Protein AF-A0A1C4K359-F1 (afdb_monomer)

Radius of gyration: 15.53 Å; Cα contacts (8 Å, |Δi|>4): 201; chains: 1; bounding box: 40×35×44 Å

Foldseek 3Di:
DVVLLVLLCVLLPVVLCVVVVVLSVLQCVLQVVDSLLSLLLSLQNNVDVPDRSNNSSVQSVVLLVVQVPDDPNLSSSLSSLVVLLVPDDPLLNQVLLVCLPDPFQKDALVNSCVVVVHDSVVSLVSLVVCVSSSQWADDPPRMIGGDPSSSVVSVVSD

Solvent-accessible surface area (backbone atoms only — not comparable to full-atom values): 8280 Å² total; per-residue (Å²): 106,72,67,49,49,53,53,33,26,71,54,52,34,54,69,59,39,66,76,37,48,68,32,43,51,47,39,39,59,50,17,62,58,35,71,65,25,39,44,26,52,19,27,40,48,50,70,33,81,88,52,54,57,52,60,51,26,54,54,48,52,59,39,41,73,75,52,78,86,60,64,73,64,61,38,19,39,47,34,49,46,50,59,46,52,76,67,44,50,75,67,54,44,51,50,48,32,56,50,22,76,45,99,49,57,63,47,40,32,68,58,46,13,65,74,66,74,53,51,63,69,58,25,41,51,50,52,50,52,37,31,41,45,40,44,29,41,82,50,78,90,63,24,31,36,41,41,72,68,50,34,56,46,22,62,66,60,124

Secondary structure (DSSP, 8-state):
-HHHHHHHHHHH-HHHHHHTHHHHHHHHHHTTT-HHHHHHHHHHHHH-TT--HHHHHHHHHHHHHHHTTS-HHHHHHHHHHHHHHTTS-HHHHHHHHHHHTSSSSEEEHHHHHHHHT--HHHHHHHHHHHHHTTSEEEETTTEEEE-HHHHHHHHH--

pLDDT: mean 77.64, std 10.88, range [37.22, 94.0]

Sequence (158 aa):
SEEAFQLFARIVGAERVQAELEAALDVLAACGFLPLAIRIAGSRLAARRNWSISDLAGKLADERQRLDELQVGDLAVRATLDLSYRQLTFVQAQVFRALGTRSTPVVSVESVRTLLNSSAAEAEKILEDLANAGICVPLESGRYRLHDLAWLYARTAT

Nearest PDB structures (foldseek):
  8gx4-assembly1_A  TM=3.998E-01  e=7.396E-02  Apiospora montagnei NRRL 25634
  7y3h-assembly1_A  TM=3.926E-01  e=9.529E-02  Apiospora montagnei NRRL 25634
  7wup-assembly1_B  TM=3.889E-01  e=1.664E-01  Apiospora montagnei NRRL 25634
  5w7p-assembly1_A-2  TM=4.492E-01  e=5.909E-01  Penicillium oxalicum
  5w7r-assembly1_A-2  TM=4.447E-01  e=6.879E-01  Penicillium oxalicum

Mean predicted aligned error: 9.98 Å

Structure (mmCIF, N/CA/C/O backbone):
data_AF-A0A1C4K359-F1
#
_entry.id   AF-A0A1C4K359-F1
#
loop_
_atom_site.group_PDB
_atom_site.id
_atom_site.type_symbol
_atom_site.label_atom_id
_atom_site.label_alt_id
_atom_site.label_comp_id
_atom_site.label_asym_id
_atom_site.label_entity_id
_atom_site.label_seq_id
_atom_site.pdbx_PDB_ins_code
_atom_site.Cartn_x
_atom_site.Cartn_y
_atom_site.Cartn_z
_atom_site.occupancy
_atom_site.B_iso_or_equiv
_atom_site.auth_seq_id
_atom_site.auth_comp_id
_atom_site.auth_asym_id
_atom_site.auth_atom_id
_atom_site.pdbx_PDB_model_num
ATOM 1 N N . SER A 1 1 ? -4.361 -2.234 18.398 1.00 72.31 1 SER A N 1
ATOM 2 C CA . SER A 1 1 ? -3.094 -2.568 19.081 1.00 72.31 1 SER A CA 1
ATOM 3 C C . SER A 1 1 ? -2.174 -1.360 18.998 1.00 72.31 1 SER A C 1
ATOM 5 O O . SER A 1 1 ? -2.312 -0.572 18.064 1.00 72.31 1 SER A O 1
ATOM 7 N N . GLU A 1 2 ? -1.280 -1.187 19.966 1.00 82.44 2 GLU A N 1
ATOM 8 C CA . GLU A 1 2 ? -0.340 -0.061 19.999 1.00 82.44 2 GLU A CA 1
ATOM 9 C C . GLU A 1 2 ? 0.718 -0.165 18.886 1.00 82.44 2 GLU A C 1
ATOM 11 O O . GLU A 1 2 ? 1.060 0.828 18.249 1.00 82.44 2 GLU A O 1
ATOM 16 N N . GLU A 1 3 ? 1.134 -1.382 18.535 1.00 83.50 3 GLU A N 1
ATOM 17 C CA . GLU A 1 3 ? 2.063 -1.666 17.435 1.00 83.50 3 GLU A CA 1
ATOM 18 C C . GLU A 1 3 ? 1.487 -1.255 16.075 1.00 83.50 3 GLU A C 1
ATOM 20 O O . GLU A 1 3 ? 2.190 -0.699 15.231 1.00 83.50 3 GLU A O 1
ATOM 25 N N . ALA A 1 4 ? 0.191 -1.498 15.863 1.00 83.94 4 ALA A N 1
ATOM 26 C CA . ALA A 1 4 ? -0.526 -1.081 14.662 1.00 83.94 4 ALA A CA 1
ATOM 27 C C . ALA A 1 4 ? -0.530 0.449 14.506 1.00 83.94 4 ALA A C 1
ATOM 29 O O . ALA A 1 4 ? -0.288 0.969 13.414 1.00 83.94 4 ALA A O 1
ATOM 30 N N . PHE A 1 5 ? -0.749 1.166 15.609 1.00 89.31 5 PHE A N 1
ATOM 31 C CA . PHE A 1 5 ? -0.717 2.624 15.635 1.00 89.31 5 PHE A CA 1
ATOM 32 C C . PHE A 1 5 ? 0.692 3.167 15.381 1.00 89.31 5 PHE A C 1
ATOM 34 O O . PHE A 1 5 ? 0.872 4.030 14.523 1.00 89.31 5 PHE A O 1
ATOM 41 N N . GLN A 1 6 ? 1.708 2.614 16.048 1.00 89.38 6 GLN A N 1
ATOM 42 C CA . GLN A 1 6 ? 3.108 2.991 15.833 1.00 89.38 6 GLN A CA 1
ATOM 43 C C . GLN A 1 6 ? 3.553 2.743 14.387 1.00 89.38 6 GLN A C 1
ATOM 45 O O . GLN A 1 6 ? 4.223 3.586 13.788 1.00 89.38 6 GLN A O 1
ATOM 50 N N . LEU A 1 7 ? 3.150 1.616 13.793 1.00 86.44 7 LEU A N 1
ATOM 51 C CA . LEU A 1 7 ? 3.413 1.314 12.388 1.00 86.44 7 LEU A CA 1
ATOM 52 C C . LEU A 1 7 ? 2.782 2.360 11.464 1.00 86.44 7 LEU A C 1
ATOM 54 O O . LEU A 1 7 ? 3.454 2.856 10.561 1.00 86.44 7 LEU A O 1
ATOM 58 N N . PHE A 1 8 ? 1.518 2.711 11.697 1.00 89.88 8 PHE A N 1
ATOM 59 C CA . PHE A 1 8 ? 0.809 3.712 10.904 1.00 89.88 8 PHE A CA 1
ATOM 60 C C . PHE A 1 8 ? 1.440 5.103 11.040 1.00 89.88 8 PHE A C 1
ATOM 62 O O . PHE A 1 8 ? 1.749 5.740 10.032 1.00 89.88 8 PHE A O 1
ATOM 69 N N . ALA A 1 9 ? 1.743 5.530 12.268 1.00 91.88 9 ALA A N 1
ATOM 70 C CA . ALA A 1 9 ? 2.427 6.788 12.557 1.00 91.88 9 ALA A CA 1
ATOM 71 C C . ALA A 1 9 ? 3.822 6.860 11.922 1.00 91.88 9 ALA A C 1
ATOM 73 O O . ALA A 1 9 ? 4.211 7.913 11.420 1.00 91.88 9 ALA A O 1
ATOM 74 N N . ARG A 1 10 ? 4.560 5.743 11.865 1.00 90.12 10 ARG A N 1
ATOM 75 C CA . ARG A 1 10 ? 5.874 5.690 11.207 1.00 90.12 10 ARG A CA 1
ATOM 76 C C . ARG A 1 10 ? 5.793 5.901 9.694 1.00 90.12 10 ARG A C 1
ATOM 78 O O . ARG A 1 10 ? 6.748 6.396 9.108 1.00 90.12 10 ARG A O 1
ATOM 85 N N . ILE A 1 11 ? 4.686 5.512 9.065 1.00 86.00 11 ILE A N 1
ATOM 86 C CA . ILE A 1 11 ? 4.503 5.623 7.611 1.00 86.00 11 ILE A CA 1
ATOM 87 C C . ILE A 1 11 ? 3.905 6.982 7.233 1.00 86.00 11 ILE A C 1
ATOM 89 O O . ILE A 1 11 ? 4.378 7.624 6.300 1.00 86.00 11 ILE A O 1
ATOM 93 N N . VAL A 1 12 ? 2.866 7.419 7.947 1.00 87.81 12 VAL A N 1
ATOM 94 C CA . VAL A 1 12 ? 2.102 8.638 7.628 1.00 87.81 12 VAL A CA 1
ATOM 95 C C . VAL A 1 12 ? 2.739 9.897 8.228 1.00 87.81 12 VAL A C 1
ATOM 97 O O . VAL A 1 12 ? 2.579 10.990 7.680 1.00 87.81 12 VAL A O 1
ATOM 100 N N . GLY A 1 13 ? 3.490 9.740 9.319 1.00 90.31 13 GLY A N 1
ATOM 101 C CA . GLY A 1 13 ? 4.045 10.815 10.137 1.00 90.31 13 GLY A CA 1
ATOM 102 C C . GLY A 1 13 ? 3.239 11.007 11.422 1.00 90.31 13 GLY A C 1
ATOM 103 O O . GLY A 1 13 ? 2.021 11.182 11.380 1.00 90.31 13 GLY A O 1
ATOM 104 N N . ALA A 1 14 ? 3.929 11.005 12.566 1.00 89.69 14 ALA A N 1
ATOM 105 C CA . ALA A 1 14 ? 3.303 11.090 13.888 1.00 89.69 14 ALA A CA 1
ATOM 106 C C . ALA A 1 14 ? 2.473 12.370 14.079 1.00 89.69 14 ALA A C 1
ATOM 108 O O . ALA A 1 14 ? 1.385 12.307 14.639 1.00 89.69 14 ALA A O 1
ATOM 109 N N . GLU A 1 15 ? 2.934 13.509 13.555 1.00 89.50 15 GLU A N 1
ATOM 110 C CA . GLU A 1 15 ? 2.207 14.784 13.654 1.00 89.50 15 GLU A CA 1
ATOM 111 C C . GLU A 1 15 ? 0.850 14.747 12.941 1.00 89.50 15 GLU A C 1
ATOM 113 O O . GLU A 1 15 ? -0.147 15.205 13.492 1.00 89.50 15 GLU A O 1
ATOM 118 N N . ARG A 1 16 ? 0.784 14.150 11.741 1.00 89.94 16 ARG A N 1
ATOM 119 C CA . ARG A 1 16 ? -0.476 14.012 10.990 1.00 89.94 16 ARG A CA 1
ATOM 120 C C . ARG A 1 16 ? -1.445 13.080 11.702 1.00 89.94 16 ARG A C 1
ATOM 122 O O . ARG A 1 16 ? -2.623 13.394 11.810 1.00 89.94 16 ARG A O 1
ATOM 129 N N . VAL A 1 17 ? -0.939 11.955 12.206 1.00 92.06 17 VAL A N 1
ATOM 130 C CA . VAL A 1 17 ? -1.748 10.999 12.970 1.00 92.06 17 VAL A CA 1
ATOM 131 C C . VAL A 1 17 ? -2.292 11.636 14.247 1.00 92.06 17 VAL A C 1
ATOM 133 O O . VAL A 1 17 ? -3.455 11.431 14.570 1.00 92.06 17 VAL A O 1
ATOM 136 N N . GLN A 1 18 ? -1.492 12.445 14.942 1.00 91.25 18 GLN A N 1
ATOM 137 C CA . GLN A 1 18 ? -1.942 13.131 16.149 1.00 91.25 18 GLN A CA 1
ATOM 138 C C . GLN A 1 18 ? -2.981 14.222 15.851 1.00 91.25 18 GLN A C 1
ATOM 140 O O . GLN A 1 18 ? -3.893 14.423 16.651 1.00 91.25 18 GLN A O 1
ATOM 145 N N . ALA A 1 19 ? -2.860 14.909 14.711 1.00 92.19 19 ALA A N 1
ATOM 146 C CA . ALA A 1 19 ? -3.818 15.925 14.276 1.00 92.19 19 ALA A CA 1
ATOM 147 C C . ALA A 1 19 ? -5.193 15.340 13.898 1.00 92.19 19 ALA A C 1
ATOM 149 O O . ALA A 1 19 ? -6.201 16.022 14.053 1.00 92.19 19 ALA A O 1
ATOM 150 N N . GLU A 1 20 ? -5.244 14.086 13.440 1.00 94.00 20 GLU A N 1
ATOM 151 C CA . GLU A 1 20 ? -6.475 13.378 13.056 1.00 94.00 20 GLU A CA 1
ATOM 152 C C . GLU A 1 20 ? -6.593 12.023 13.781 1.00 94.00 20 GLU A C 1
ATOM 154 O O . GLU A 1 20 ? -6.715 10.965 13.156 1.00 94.00 20 GLU A O 1
ATOM 159 N N . LEU A 1 21 ? -6.527 12.041 15.116 1.00 92.44 21 LEU A N 1
ATOM 160 C CA . LEU A 1 21 ? -6.429 10.820 15.924 1.00 92.44 21 LEU A CA 1
ATOM 161 C C . LEU A 1 21 ? -7.626 9.872 15.746 1.00 92.44 21 LEU A C 1
ATOM 163 O O . LEU A 1 21 ? -7.433 8.667 15.598 1.00 92.44 21 LEU A O 1
ATOM 167 N N . GLU A 1 22 ? -8.847 10.406 15.744 1.00 92.69 22 GLU A N 1
ATOM 168 C CA . GLU A 1 22 ? -10.069 9.607 15.574 1.00 92.69 22 GLU A CA 1
ATOM 169 C C . GLU A 1 22 ? -10.088 8.915 14.207 1.00 92.69 22 GLU A C 1
ATOM 171 O O . GLU A 1 22 ? -10.203 7.693 14.132 1.00 92.69 22 GLU A O 1
ATOM 176 N N . ALA A 1 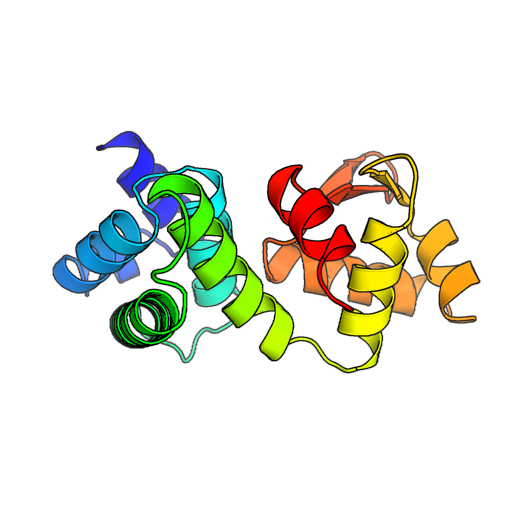23 ? -9.819 9.660 13.132 1.00 92.31 23 ALA A N 1
ATOM 177 C CA . ALA A 1 23 ? -9.743 9.096 11.789 1.00 92.31 23 ALA A CA 1
ATOM 178 C C . ALA A 1 23 ? -8.618 8.056 11.648 1.00 92.31 23 ALA A C 1
ATOM 180 O O . ALA A 1 23 ? -8.758 7.070 10.923 1.00 92.31 23 ALA A O 1
ATOM 181 N N . ALA A 1 24 ? -7.490 8.236 12.343 1.00 92.31 24 ALA A N 1
ATOM 182 C CA . ALA A 1 24 ? -6.423 7.241 12.359 1.00 92.31 24 ALA A CA 1
ATOM 183 C C . ALA A 1 24 ? -6.883 5.933 13.016 1.00 92.31 24 ALA A C 1
ATOM 185 O O . ALA A 1 24 ? -6.592 4.855 12.496 1.00 92.31 24 ALA A O 1
ATOM 186 N N . LEU A 1 25 ? -7.628 6.010 14.121 1.00 91.31 25 LEU A N 1
ATOM 187 C CA . LEU A 1 25 ? -8.224 4.836 14.761 1.00 91.31 25 LEU A CA 1
ATOM 188 C C . LEU A 1 25 ? -9.246 4.155 13.843 1.00 91.31 25 LEU A C 1
ATOM 190 O O . LEU A 1 25 ? -9.220 2.927 13.735 1.00 91.31 25 LEU A O 1
ATOM 194 N N . ASP A 1 26 ? -10.057 4.927 13.120 1.00 89.50 26 ASP A N 1
ATOM 195 C CA . ASP A 1 26 ? -11.008 4.398 12.140 1.00 89.50 26 ASP A CA 1
ATOM 196 C C . ASP A 1 26 ? -10.301 3.657 11.003 1.00 89.50 26 ASP A C 1
ATOM 198 O O . ASP A 1 26 ? -10.693 2.544 10.651 1.00 89.50 26 ASP A O 1
ATOM 202 N N . VAL A 1 27 ? -9.204 4.203 10.467 1.00 86.81 27 VAL A N 1
ATOM 203 C CA . VAL A 1 27 ? -8.381 3.516 9.458 1.00 86.81 27 VAL A CA 1
ATOM 204 C C . VAL A 1 27 ? -7.787 2.222 10.019 1.00 86.81 27 VAL A C 1
ATOM 206 O O . VAL A 1 27 ? -7.807 1.193 9.340 1.00 86.81 27 VAL A O 1
ATOM 209 N N . LEU A 1 28 ? -7.274 2.226 11.251 1.00 88.56 28 LEU A N 1
ATOM 210 C CA . LEU A 1 28 ? -6.712 1.025 11.880 1.00 88.56 28 LEU A CA 1
ATOM 211 C C . LEU A 1 28 ? -7.776 -0.059 12.104 1.00 88.56 28 LEU A C 1
ATOM 213 O O . LEU A 1 28 ? -7.521 -1.236 11.828 1.00 88.56 28 LEU A O 1
ATOM 217 N N . ALA A 1 29 ? -8.973 0.333 12.542 1.00 85.12 29 ALA A N 1
ATOM 218 C CA . ALA A 1 29 ? -10.123 -0.553 12.687 1.00 85.12 29 ALA A CA 1
ATOM 219 C C . ALA A 1 29 ? -10.619 -1.068 11.323 1.00 85.12 29 ALA A C 1
ATOM 221 O O . ALA A 1 29 ? -10.948 -2.253 11.178 1.00 85.12 29 ALA A O 1
ATOM 222 N N . ALA A 1 30 ? -10.605 -0.214 10.296 1.00 78.94 30 ALA A N 1
ATOM 223 C CA . ALA A 1 30 ? -10.901 -0.567 8.910 1.00 78.94 30 ALA A CA 1
ATOM 224 C C . ALA A 1 30 ? -9.913 -1.599 8.355 1.00 78.94 30 ALA A C 1
ATOM 226 O O . ALA A 1 30 ? -10.310 -2.550 7.686 1.00 78.94 30 ALA A O 1
ATOM 227 N N . CYS A 1 31 ? -8.640 -1.467 8.720 1.00 79.56 31 CYS A N 1
ATOM 228 C CA . CYS A 1 31 ? -7.574 -2.409 8.397 1.00 79.56 31 CYS A CA 1
ATOM 229 C C . CYS A 1 31 ? -7.632 -3.708 9.224 1.00 79.56 31 CYS A C 1
ATOM 231 O O . CYS A 1 31 ? -6.779 -4.577 9.040 1.00 79.56 31 CYS A O 1
ATOM 233 N N . GLY A 1 32 ? -8.578 -3.846 10.164 1.00 80.06 32 GLY A N 1
ATOM 234 C CA . GLY A 1 32 ? -8.649 -4.986 11.083 1.00 80.06 32 GLY A CA 1
ATOM 235 C C . GLY A 1 32 ? -7.401 -5.130 11.959 1.00 80.06 32 GLY A C 1
ATOM 236 O O . GLY A 1 32 ? -7.080 -6.231 12.393 1.00 80.06 32 GLY A O 1
ATOM 237 N N . PHE A 1 33 ? -6.657 -4.038 12.164 1.00 81.19 33 PHE A N 1
ATOM 238 C CA . PHE A 1 33 ? -5.334 -4.019 12.796 1.00 81.19 33 PHE A CA 1
ATOM 239 C C . PHE A 1 33 ? -4.286 -4.932 12.129 1.00 81.19 33 PHE A C 1
ATOM 241 O O . PHE A 1 33 ? -3.264 -5.252 12.736 1.00 81.19 33 PHE A O 1
ATOM 248 N N . LEU A 1 34 ? -4.499 -5.331 10.871 1.00 81.38 34 LEU A N 1
ATOM 249 C CA . LEU A 1 34 ? -3.581 -6.202 10.146 1.00 81.38 34 LEU A CA 1
ATOM 250 C C . LEU A 1 34 ? -2.384 -5.391 9.626 1.00 81.38 34 LEU A C 1
ATOM 252 O O . LEU A 1 34 ? -2.583 -4.451 8.849 1.00 81.38 34 LEU A O 1
ATOM 256 N N . PRO A 1 35 ? -1.132 -5.765 9.962 1.00 77.75 35 PRO A N 1
ATOM 257 C CA . PRO A 1 35 ? 0.054 -4.989 9.597 1.00 77.75 35 PRO A CA 1
ATOM 258 C C . PRO A 1 35 ? 0.164 -4.674 8.103 1.00 77.75 35 PRO A C 1
ATOM 260 O O . PRO A 1 35 ? 0.618 -3.596 7.729 1.00 77.75 35 PRO A O 1
ATOM 263 N N . LEU A 1 36 ? -0.269 -5.588 7.231 1.00 74.50 36 LEU A N 1
ATOM 264 C CA . LEU A 1 36 ? -0.240 -5.356 5.789 1.00 74.50 36 LEU A CA 1
ATOM 265 C C . LEU A 1 36 ? -1.284 -4.328 5.335 1.00 74.50 36 LEU A C 1
ATOM 267 O O . LEU A 1 36 ? -0.934 -3.420 4.586 1.00 74.50 36 LEU A O 1
ATOM 271 N N . ALA A 1 37 ? -2.532 -4.436 5.800 1.00 79.50 37 ALA A N 1
ATOM 272 C CA . ALA A 1 37 ? -3.573 -3.462 5.470 1.00 79.50 37 ALA A CA 1
ATOM 273 C C . ALA A 1 37 ? -3.161 -2.057 5.930 1.00 79.50 37 ALA A C 1
ATOM 275 O O . ALA A 1 37 ? -3.228 -1.110 5.152 1.00 79.50 37 ALA A O 1
ATOM 276 N N . ILE A 1 38 ? -2.598 -1.953 7.138 1.00 84.88 38 ILE A N 1
ATOM 277 C CA . ILE A 1 38 ? -2.074 -0.699 7.692 1.00 84.88 38 ILE A CA 1
ATOM 278 C C . ILE A 1 38 ? -0.954 -0.130 6.821 1.00 84.88 38 ILE A C 1
ATOM 280 O O . ILE A 1 38 ? -0.921 1.072 6.568 1.00 84.88 38 ILE A O 1
ATOM 284 N N . ARG A 1 39 ? -0.033 -0.974 6.340 1.00 80.06 39 ARG A N 1
ATOM 285 C CA . ARG A 1 39 ? 1.049 -0.524 5.457 1.00 80.06 39 ARG A CA 1
ATOM 286 C C . ARG A 1 39 ? 0.526 -0.008 4.131 1.00 80.06 39 ARG A C 1
ATOM 288 O O . ARG A 1 39 ? 0.964 1.050 3.703 1.00 80.06 39 ARG A O 1
ATOM 295 N N . ILE A 1 40 ? -0.421 -0.706 3.511 1.00 73.75 40 ILE A N 1
ATOM 296 C CA . ILE A 1 40 ? -1.021 -0.262 2.250 1.00 73.75 40 ILE A CA 1
ATOM 297 C C . ILE A 1 40 ? -1.776 1.058 2.469 1.00 73.75 40 ILE A C 1
ATOM 299 O O . ILE A 1 40 ? -1.556 2.017 1.735 1.00 73.75 40 ILE A O 1
ATOM 303 N N . ALA A 1 41 ? -2.610 1.143 3.506 1.00 82.44 41 ALA A N 1
ATOM 304 C CA . ALA A 1 41 ? -3.336 2.355 3.881 1.00 82.44 41 ALA A CA 1
ATOM 305 C C . ALA A 1 41 ? -2.385 3.541 4.136 1.00 82.44 41 ALA A C 1
ATOM 307 O O . ALA A 1 41 ? -2.540 4.613 3.547 1.00 82.44 41 ALA A O 1
ATOM 308 N N . GLY A 1 42 ? -1.355 3.328 4.958 1.00 84.38 42 GLY A N 1
ATOM 309 C CA . GLY A 1 42 ? -0.359 4.340 5.298 1.00 84.38 42 GLY A CA 1
ATOM 310 C C . GLY A 1 42 ? 0.468 4.791 4.095 1.00 84.38 42 GLY A C 1
ATOM 311 O O . GLY A 1 42 ? 0.624 5.991 3.879 1.00 84.38 42 GLY A O 1
ATOM 312 N N . SER A 1 43 ? 0.951 3.857 3.268 1.00 80.38 43 SER A N 1
ATOM 313 C CA . SER A 1 43 ? 1.735 4.169 2.064 1.00 80.38 43 SER A CA 1
ATOM 314 C C . SER A 1 43 ? 0.958 5.065 1.102 1.00 80.38 43 SER A C 1
ATOM 316 O O . SER A 1 43 ? 1.521 5.981 0.510 1.00 80.38 43 SER A O 1
ATOM 318 N N . ARG A 1 44 ? -0.363 4.897 1.014 1.00 79.12 44 ARG A N 1
ATOM 319 C CA . ARG A 1 44 ? -1.212 5.743 0.165 1.00 79.12 44 ARG A CA 1
ATOM 320 C C . ARG A 1 44 ? -1.378 7.151 0.698 1.00 79.12 44 ARG A C 1
ATOM 322 O O . ARG A 1 44 ? -1.308 8.094 -0.085 1.00 79.12 44 ARG A O 1
ATOM 329 N N . LEU A 1 45 ? -1.558 7.300 2.008 1.00 82.38 45 LEU A N 1
ATOM 330 C CA . LEU A 1 45 ? -1.559 8.612 2.660 1.00 82.38 45 LEU A CA 1
ATOM 331 C C . LEU A 1 45 ? -0.203 9.318 2.546 1.00 82.38 45 LEU A C 1
ATOM 333 O O . LEU A 1 45 ? -0.156 10.548 2.489 1.00 82.38 45 LEU A O 1
ATOM 337 N N . ALA A 1 46 ? 0.894 8.558 2.503 1.00 79.50 46 ALA A N 1
ATOM 338 C CA . ALA A 1 46 ? 2.233 9.091 2.277 1.00 79.50 46 ALA A CA 1
ATOM 339 C C . ALA A 1 46 ? 2.438 9.525 0.814 1.00 79.50 46 ALA A C 1
ATOM 341 O O . ALA A 1 46 ? 2.943 10.620 0.562 1.00 79.50 46 ALA A O 1
ATOM 342 N N . ALA A 1 47 ? 1.984 8.716 -0.149 1.00 73.94 47 ALA A N 1
ATOM 343 C CA . ALA A 1 47 ? 2.057 9.022 -1.578 1.00 73.94 47 ALA A CA 1
ATOM 344 C C . ALA A 1 47 ? 1.131 10.182 -1.996 1.00 73.94 47 ALA A C 1
ATOM 346 O O . ALA A 1 47 ? 1.383 10.847 -3.001 1.00 73.94 47 ALA A O 1
ATOM 347 N N . ARG A 1 48 ? 0.061 10.450 -1.234 1.00 74.62 48 ARG A N 1
ATOM 348 C CA . ARG A 1 48 ? -0.938 11.492 -1.521 1.00 74.62 48 ARG A CA 1
ATOM 349 C C . ARG A 1 48 ? -1.017 12.518 -0.405 1.00 74.62 48 ARG A C 1
ATOM 351 O O . ARG A 1 48 ? -1.877 12.469 0.468 1.00 74.62 48 ARG A O 1
ATOM 358 N N . ARG A 1 49 ? -0.130 13.506 -0.488 1.00 75.12 49 ARG A N 1
ATOM 359 C CA . ARG A 1 49 ? -0.028 14.619 0.473 1.00 75.12 49 ARG A CA 1
ATOM 360 C C . ARG A 1 49 ? -1.317 15.441 0.615 1.00 75.12 49 ARG A C 1
ATOM 362 O O . ARG A 1 49 ? -1.486 16.093 1.634 1.00 75.12 49 ARG A O 1
ATOM 369 N N . ASN A 1 50 ? -2.192 15.428 -0.391 1.00 80.75 50 ASN A N 1
ATOM 370 C CA . ASN A 1 50 ? -3.464 16.154 -0.402 1.00 80.75 50 ASN A CA 1
ATOM 371 C C . ASN A 1 50 ? -4.636 15.387 0.232 1.00 80.75 50 ASN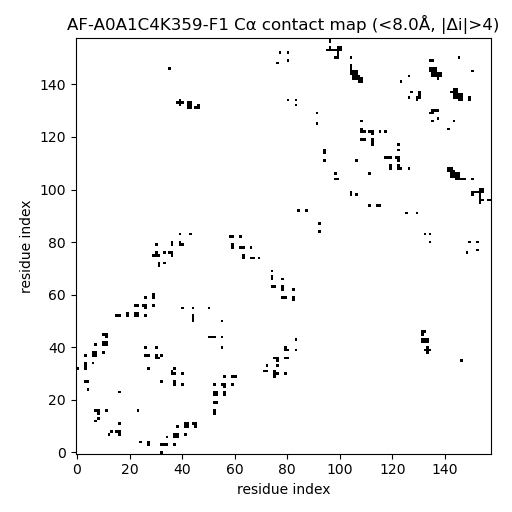 A C 1
ATOM 373 O O . ASN A 1 50 ? -5.722 15.947 0.319 1.00 80.75 50 ASN A O 1
ATOM 377 N N . TRP A 1 51 ? -4.453 14.123 0.617 1.00 84.88 51 TRP A N 1
ATOM 378 C CA . TRP A 1 51 ? -5.478 13.348 1.318 1.00 84.88 51 TRP A CA 1
ATOM 379 C C . TRP A 1 51 ? -5.312 13.494 2.826 1.00 84.88 51 TRP A C 1
ATOM 381 O O . TRP A 1 51 ? -4.211 13.293 3.343 1.00 84.88 51 TRP A O 1
ATOM 391 N N . SER A 1 52 ? -6.401 13.804 3.525 1.00 92.25 52 SER A N 1
ATOM 392 C CA . SER A 1 52 ? -6.487 13.689 4.983 1.00 92.25 52 SER A CA 1
ATOM 393 C C . SER A 1 52 ? -6.626 12.223 5.404 1.00 92.25 52 SER A C 1
ATOM 395 O O . SER A 1 52 ? -6.965 11.355 4.590 1.00 92.25 52 SER A O 1
ATOM 397 N N . ILE A 1 53 ? -6.356 11.917 6.674 1.00 91.75 53 ILE A N 1
ATOM 398 C CA . ILE A 1 53 ? -6.597 10.567 7.209 1.00 91.75 53 ILE A CA 1
ATOM 399 C C . ILE A 1 53 ? -8.105 10.265 7.182 1.00 91.75 53 ILE A C 1
ATOM 401 O O . ILE A 1 53 ? -8.504 9.150 6.840 1.00 91.75 53 ILE A O 1
ATOM 405 N N . SER A 1 54 ? -8.930 11.282 7.425 1.00 91.19 54 SER A N 1
ATOM 406 C CA . SER A 1 54 ? -10.392 11.224 7.334 1.00 91.19 54 SER A CA 1
ATOM 407 C C . SER A 1 54 ? -10.894 10.834 5.935 1.00 91.19 54 SER A C 1
ATOM 409 O O . SER A 1 54 ? -11.784 9.990 5.814 1.00 91.19 54 SER A O 1
ATOM 411 N N . ASP A 1 55 ? -10.281 11.352 4.862 1.00 88.12 55 ASP A N 1
ATOM 412 C CA . ASP A 1 55 ? -10.625 10.971 3.479 1.00 88.12 55 ASP A CA 1
ATOM 413 C C . ASP A 1 55 ? -10.398 9.477 3.220 1.00 88.12 55 A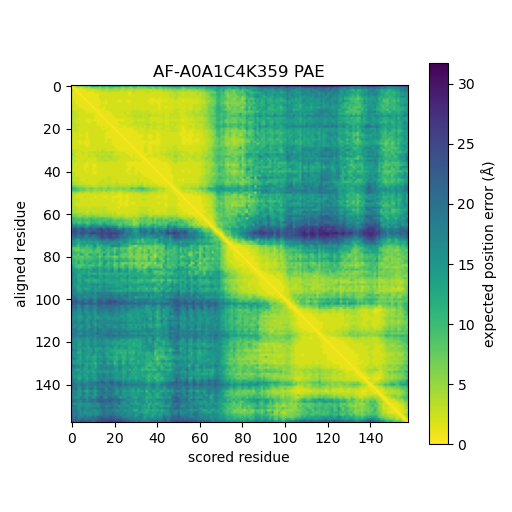SP A C 1
ATOM 415 O O . ASP A 1 55 ? -11.164 8.826 2.501 1.00 88.12 55 ASP A O 1
ATOM 419 N N . LEU A 1 56 ? -9.320 8.923 3.784 1.00 84.38 56 LEU A N 1
ATOM 420 C CA . LEU A 1 56 ? -9.026 7.502 3.652 1.00 84.38 56 LEU A CA 1
ATOM 421 C C . LEU A 1 56 ? -10.003 6.655 4.476 1.00 84.38 56 LEU A C 1
ATOM 423 O O . LEU A 1 56 ? -10.462 5.629 3.973 1.00 84.38 56 LEU A O 1
ATOM 427 N N . ALA A 1 57 ? -10.329 7.081 5.700 1.00 86.94 57 ALA A N 1
ATOM 428 C CA . ALA A 1 57 ? -11.286 6.395 6.567 1.00 86.94 57 ALA A CA 1
ATOM 429 C C . ALA A 1 57 ? -12.647 6.229 5.873 1.00 86.94 57 ALA A C 1
ATOM 431 O O . ALA A 1 57 ? -13.153 5.109 5.775 1.00 86.94 57 ALA A O 1
ATOM 432 N N . GLY A 1 58 ? -13.181 7.310 5.289 1.00 82.00 58 GLY A N 1
ATOM 433 C CA . GLY A 1 58 ? -14.441 7.272 4.540 1.00 82.00 58 GLY A CA 1
ATOM 434 C C . GLY A 1 58 ? -14.395 6.301 3.357 1.00 82.00 58 GLY A C 1
ATOM 435 O O . GLY A 1 58 ? -15.266 5.449 3.208 1.00 82.00 58 GLY A O 1
ATOM 436 N N . LYS A 1 59 ? -13.317 6.333 2.564 1.00 79.50 59 LYS A N 1
ATOM 437 C CA . LYS A 1 59 ? -13.162 5.419 1.418 1.00 79.50 59 LYS A CA 1
ATOM 438 C C . LYS A 1 59 ? -13.069 3.950 1.819 1.00 79.50 59 LYS A C 1
ATOM 440 O O . LYS A 1 59 ? -13.562 3.093 1.089 1.00 79.50 59 LYS A O 1
ATOM 445 N N . LEU A 1 60 ? -12.411 3.644 2.937 1.00 77.31 60 LEU A N 1
ATOM 446 C CA . LEU A 1 60 ? -12.320 2.275 3.446 1.00 77.31 60 LEU A CA 1
ATOM 447 C C . LEU A 1 60 ? -13.670 1.770 3.970 1.00 77.31 60 LEU A C 1
ATOM 449 O O . LEU A 1 60 ? -13.977 0.591 3.791 1.00 77.31 60 LEU A O 1
ATOM 453 N N . ALA A 1 61 ? -14.473 2.644 4.581 1.00 75.38 61 ALA A N 1
ATOM 454 C CA . ALA A 1 61 ? -15.828 2.315 5.013 1.00 75.38 61 ALA A CA 1
ATOM 455 C C . ALA A 1 61 ? -16.738 1.989 3.816 1.00 75.38 61 ALA A C 1
ATOM 457 O O . ALA A 1 61 ? -17.389 0.943 3.818 1.00 75.38 61 ALA A O 1
ATOM 458 N N . ASP A 1 62 ? -16.700 2.817 2.766 1.00 72.50 62 ASP A N 1
ATOM 459 C CA . ASP A 1 62 ? -17.472 2.606 1.534 1.00 72.50 62 ASP A CA 1
ATOM 460 C C . ASP A 1 62 ? -17.115 1.277 0.847 1.00 72.50 62 ASP A C 1
ATOM 462 O O . ASP A 1 62 ? -17.986 0.550 0.370 1.00 72.50 62 ASP A O 1
ATOM 466 N N . GLU A 1 63 ? -15.825 0.929 0.786 1.00 66.88 63 GLU A N 1
ATOM 467 C CA . GLU A 1 63 ? -15.386 -0.299 0.115 1.00 66.88 63 GLU A CA 1
ATOM 468 C C . GLU A 1 63 ? -15.689 -1.559 0.940 1.00 66.88 63 GLU A C 1
ATOM 470 O O . GLU A 1 63 ? -16.005 -2.600 0.367 1.00 66.88 63 GLU A O 1
ATOM 475 N N . ARG A 1 64 ? -15.664 -1.475 2.278 1.00 64.25 64 ARG A N 1
ATOM 476 C CA . ARG A 1 64 ? -16.095 -2.578 3.155 1.00 64.25 64 ARG A CA 1
ATOM 477 C C . ARG A 1 64 ? -17.562 -2.939 2.939 1.00 64.25 64 ARG A C 1
ATOM 479 O O . ARG A 1 64 ? -17.849 -4.113 2.735 1.00 64.25 64 ARG A O 1
ATOM 486 N N . GLN A 1 65 ? -18.451 -1.945 2.877 1.00 63.53 65 GLN A N 1
ATOM 487 C CA . GLN A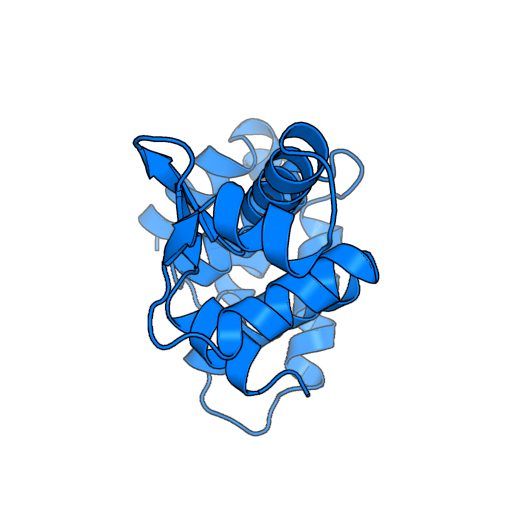 1 65 ? -19.881 -2.166 2.605 1.00 63.53 65 GLN A CA 1
ATOM 488 C C . GLN A 1 65 ? -20.133 -2.888 1.271 1.00 63.53 65 GLN A C 1
ATOM 490 O O . GLN A 1 65 ? -21.138 -3.572 1.107 1.00 63.53 65 GLN A O 1
ATOM 495 N N . ARG A 1 66 ? -19.220 -2.753 0.303 1.00 57.97 66 ARG A N 1
ATOM 496 C CA . ARG A 1 66 ? -19.321 -3.395 -1.016 1.00 57.97 66 ARG A CA 1
ATOM 497 C C . ARG A 1 66 ? -18.779 -4.823 -1.057 1.00 57.97 66 ARG A C 1
ATOM 499 O O . ARG A 1 66 ? -19.041 -5.524 -2.030 1.00 57.97 66 ARG A O 1
ATOM 506 N N . LEU A 1 67 ? -17.995 -5.237 -0.061 1.00 53.62 67 LEU A N 1
ATOM 507 C CA . LEU A 1 67 ? -17.238 -6.494 -0.060 1.00 53.62 67 LEU A CA 1
ATOM 508 C C . LEU A 1 67 ? -17.743 -7.523 0.973 1.00 53.62 67 LEU A C 1
ATOM 510 O O . LEU A 1 67 ? -17.118 -8.576 1.103 1.00 53.62 67 LEU A O 1
ATOM 514 N N . ASP A 1 68 ? -18.836 -7.231 1.685 1.00 49.41 68 ASP A N 1
ATOM 515 C CA . ASP A 1 68 ? -19.355 -7.893 2.904 1.00 49.41 68 ASP A CA 1
ATOM 516 C C . ASP A 1 68 ? -19.760 -9.392 2.795 1.00 49.41 68 ASP A C 1
ATOM 518 O O . ASP A 1 68 ? -20.484 -9.913 3.639 1.00 49.41 68 ASP A O 1
ATOM 522 N N . GLU A 1 69 ? -19.266 -10.144 1.805 1.00 43.97 69 GLU A N 1
ATOM 523 C CA . GLU A 1 69 ? -19.615 -11.560 1.580 1.00 43.97 69 GLU A CA 1
ATOM 524 C C . GLU A 1 69 ? -18.516 -12.582 1.970 1.00 43.97 69 GLU A C 1
ATOM 526 O O . GLU A 1 69 ? -18.690 -13.782 1.756 1.00 43.97 69 GLU A O 1
ATOM 531 N N . LEU A 1 70 ? -17.383 -12.174 2.566 1.00 37.22 70 LEU A N 1
ATOM 532 C CA . LEU A 1 70 ? -16.270 -13.080 2.942 1.00 37.22 70 LEU A CA 1
ATOM 533 C C . LEU A 1 70 ? -15.618 -12.713 4.293 1.00 37.22 70 LEU A C 1
ATOM 535 O O . LEU A 1 70 ? -15.862 -11.646 4.830 1.00 37.22 70 LEU A O 1
ATOM 539 N N . GLN A 1 71 ? -14.806 -13.601 4.886 1.00 47.22 71 GLN A N 1
ATOM 540 C CA . GLN A 1 71 ? -14.297 -13.463 6.267 1.00 47.22 71 GLN A CA 1
ATOM 541 C C . GLN A 1 71 ? -13.572 -12.124 6.573 1.00 47.22 71 GLN A C 1
ATOM 543 O O . GLN A 1 71 ? -12.750 -11.633 5.801 1.00 47.22 71 GLN A O 1
ATOM 548 N N . VAL A 1 72 ? -13.842 -11.578 7.770 1.00 53.31 72 VAL A N 1
ATOM 549 C CA . VAL A 1 72 ? -13.576 -10.194 8.241 1.00 53.31 72 VAL A CA 1
ATOM 550 C C . VAL A 1 72 ? -12.118 -9.704 8.105 1.00 53.31 72 VAL A C 1
ATOM 552 O O . VAL A 1 72 ? -11.888 -8.504 7.933 1.00 53.31 72 VAL A O 1
ATOM 555 N N . GLY A 1 73 ? -11.125 -10.601 8.161 1.00 52.62 73 GLY A N 1
ATOM 556 C CA . GLY A 1 73 ? -9.702 -10.252 8.023 1.00 52.62 73 GLY A CA 1
ATOM 557 C C . GLY A 1 73 ? -9.258 -10.035 6.571 1.00 52.62 73 GLY A C 1
ATOM 558 O O . GLY A 1 73 ? -8.634 -9.020 6.252 1.00 52.62 73 GLY A O 1
ATOM 559 N N . ASP A 1 74 ? -9.646 -10.944 5.675 1.00 59.22 74 ASP A N 1
ATOM 560 C CA . ASP A 1 74 ? -9.334 -10.853 4.243 1.00 59.22 74 ASP A CA 1
ATOM 561 C C . ASP A 1 74 ? -10.059 -9.673 3.587 1.00 59.22 74 ASP A C 1
ATOM 563 O O . ASP A 1 74 ? -9.519 -9.017 2.698 1.00 59.22 74 ASP A O 1
ATOM 567 N N . LEU A 1 75 ? -11.249 -9.344 4.093 1.00 64.00 75 LEU A N 1
ATOM 568 C CA . LEU A 1 75 ? -12.070 -8.198 3.706 1.00 64.00 75 LEU A CA 1
ATOM 569 C C . LEU A 1 75 ? -11.328 -6.860 3.829 1.00 64.00 75 LEU A C 1
ATOM 571 O O . LEU A 1 75 ? -11.322 -6.060 2.896 1.00 64.00 75 LEU A O 1
ATOM 575 N N . ALA A 1 76 ? -10.664 -6.625 4.963 1.00 65.12 76 ALA A N 1
ATOM 576 C CA . ALA A 1 76 ? -9.936 -5.384 5.227 1.00 65.12 76 ALA A CA 1
ATOM 577 C C . ALA A 1 76 ? -8.736 -5.207 4.286 1.00 65.12 76 ALA A C 1
ATOM 579 O O . ALA A 1 76 ? -8.502 -4.128 3.730 1.00 65.12 76 ALA A O 1
ATOM 580 N N . VAL A 1 77 ? -7.982 -6.287 4.071 1.00 66.75 77 VAL A N 1
ATOM 581 C CA . VAL A 1 77 ? -6.840 -6.284 3.152 1.00 66.75 77 VAL A CA 1
ATOM 582 C C . VAL A 1 77 ? -7.322 -6.123 1.711 1.00 66.75 77 VAL A C 1
ATOM 584 O O . VAL A 1 77 ? -6.759 -5.315 0.975 1.00 66.75 77 VAL A O 1
ATOM 587 N N . ARG A 1 78 ? -8.397 -6.815 1.321 1.00 68.12 78 ARG A N 1
ATOM 588 C CA . ARG A 1 78 ? -8.989 -6.731 -0.018 1.00 68.12 78 ARG A CA 1
ATOM 589 C C . ARG A 1 78 ? -9.573 -5.354 -0.313 1.00 68.12 78 ARG A C 1
ATOM 591 O O . ARG A 1 78 ? -9.293 -4.830 -1.381 1.00 68.12 78 ARG A O 1
ATOM 598 N N . ALA A 1 79 ? -10.291 -4.736 0.622 1.00 68.88 79 ALA A N 1
ATOM 599 C CA . ALA A 1 79 ? -10.806 -3.371 0.485 1.00 68.88 79 ALA A CA 1
ATOM 600 C C . ALA A 1 79 ? -9.669 -2.363 0.271 1.00 68.88 79 ALA A C 1
ATOM 602 O O . ALA A 1 79 ? -9.708 -1.522 -0.630 1.00 68.88 79 ALA A O 1
ATOM 603 N N . THR A 1 80 ? -8.601 -2.491 1.064 1.00 70.31 80 THR A N 1
ATOM 604 C CA . THR A 1 80 ? -7.435 -1.610 0.958 1.00 70.31 80 THR A CA 1
ATOM 605 C C . THR A 1 80 ? -6.691 -1.826 -0.367 1.00 70.31 80 THR A C 1
ATOM 607 O O . THR A 1 80 ? -6.304 -0.850 -1.017 1.00 70.31 80 THR A O 1
ATOM 610 N N . LEU A 1 81 ? -6.534 -3.082 -0.803 1.00 72.00 81 LEU A N 1
ATOM 611 C CA . LEU A 1 81 ? -5.928 -3.445 -2.088 1.00 72.00 81 LEU A CA 1
ATOM 612 C C . LEU A 1 81 ? -6.769 -3.008 -3.284 1.00 72.00 81 LEU A C 1
ATOM 614 O O . LEU A 1 81 ? -6.202 -2.486 -4.238 1.00 72.00 81 LEU A O 1
ATOM 618 N N . ASP A 1 82 ? -8.089 -3.175 -3.250 1.00 74.06 82 ASP A N 1
ATOM 619 C CA . ASP A 1 82 ? -8.961 -2.812 -4.367 1.00 74.06 82 ASP A CA 1
ATOM 620 C C . ASP A 1 82 ? -8.996 -1.300 -4.567 1.00 74.06 82 ASP A C 1
ATOM 622 O O . ASP A 1 82 ? -8.816 -0.798 -5.680 1.00 74.06 82 ASP A O 1
ATOM 626 N N . LEU A 1 83 ? -9.075 -0.544 -3.469 1.00 73.06 83 LEU A N 1
ATOM 627 C CA . LEU A 1 83 ? -8.880 0.892 -3.537 1.00 73.06 83 LEU A CA 1
ATOM 628 C C . LEU A 1 83 ? -7.517 1.209 -4.188 1.00 73.06 83 LEU A C 1
ATOM 630 O O . LEU A 1 83 ? -7.465 2.150 -4.983 1.00 73.06 83 LEU A O 1
ATOM 634 N N . SER A 1 84 ? -6.418 0.515 -3.834 1.00 73.81 84 SER A N 1
ATOM 635 C CA . SER A 1 84 ? -5.069 0.784 -4.386 1.00 73.81 84 SER A CA 1
ATOM 636 C C . SER A 1 84 ? -5.026 0.475 -5.869 1.00 73.81 84 SER A C 1
ATOM 638 O O . SER A 1 84 ? -4.505 1.263 -6.653 1.00 73.81 84 SER A O 1
ATOM 640 N N . TYR A 1 85 ? -5.637 -0.642 -6.245 1.00 74.75 85 TYR A N 1
ATOM 641 C CA . TYR A 1 85 ? -5.721 -1.144 -7.599 1.00 74.75 85 TYR A CA 1
ATOM 642 C C . TYR A 1 85 ? -6.474 -0.189 -8.529 1.00 74.75 85 TYR A C 1
ATOM 644 O O . TYR A 1 85 ? -5.958 0.158 -9.588 1.00 74.75 85 TYR A O 1
ATOM 652 N N . ARG A 1 86 ? -7.639 0.327 -8.116 1.00 77.19 86 ARG A N 1
ATOM 653 C CA . ARG A 1 86 ? -8.440 1.282 -8.912 1.00 77.19 86 ARG A CA 1
ATOM 654 C C . ARG A 1 86 ? -7.741 2.610 -9.196 1.00 77.19 86 ARG A C 1
ATOM 656 O O . ARG A 1 86 ? -8.215 3.392 -10.013 1.00 77.19 86 ARG A O 1
ATOM 663 N N . GLN A 1 87 ? -6.658 2.899 -8.487 1.00 74.25 87 GLN A N 1
ATOM 664 C CA . GLN A 1 87 ? -5.885 4.126 -8.648 1.00 74.25 87 GLN A CA 1
ATOM 665 C C . GLN A 1 87 ? -4.622 3.939 -9.479 1.00 74.25 87 GLN A C 1
ATOM 667 O O . GLN A 1 87 ? -3.945 4.927 -9.765 1.00 74.25 87 GLN A O 1
ATOM 672 N N . LEU A 1 88 ? -4.307 2.699 -9.849 1.00 79.31 88 LEU A N 1
ATOM 673 C CA . LEU A 1 88 ? -3.212 2.405 -10.752 1.00 79.31 88 LEU A CA 1
ATOM 674 C C . LEU A 1 88 ? -3.540 2.924 -12.150 1.00 79.31 88 LEU A C 1
ATOM 676 O O . LEU A 1 88 ? -4.676 2.846 -12.623 1.00 79.31 88 LEU A O 1
ATOM 680 N N . THR A 1 89 ? -2.518 3.412 -12.845 1.00 81.62 89 THR A N 1
ATOM 681 C CA . THR A 1 89 ? -2.619 3.636 -14.287 1.00 81.62 89 THR A CA 1
ATOM 682 C C . THR A 1 89 ? -2.836 2.305 -15.006 1.00 81.62 89 THR A C 1
ATOM 684 O O . THR A 1 89 ? -2.520 1.232 -14.485 1.00 81.62 89 THR A O 1
ATOM 687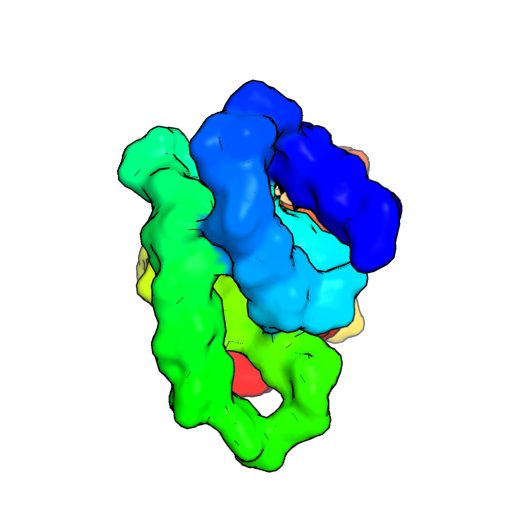 N N . PHE A 1 90 ? -3.325 2.358 -16.245 1.00 77.88 90 PHE A N 1
ATOM 688 C CA . PHE A 1 90 ? -3.522 1.158 -17.062 1.00 77.88 90 PHE A CA 1
ATOM 689 C C . PHE A 1 90 ? -2.258 0.281 -17.152 1.00 77.88 90 PHE A C 1
ATOM 691 O O . PHE A 1 90 ? -2.340 -0.944 -17.054 1.00 77.88 90 PHE A O 1
ATOM 698 N N . VAL A 1 91 ? -1.084 0.910 -17.272 1.00 75.88 91 VAL A N 1
ATOM 699 C CA . VAL A 1 91 ? 0.212 0.220 -17.345 1.00 75.88 91 VAL A CA 1
ATOM 700 C C . VAL A 1 91 ? 0.570 -0.426 -16.002 1.00 75.88 91 VAL A C 1
ATOM 702 O O . VAL A 1 91 ? 0.925 -1.602 -15.964 1.00 75.88 91 VAL A O 1
ATOM 705 N N . GLN A 1 92 ? 0.406 0.290 -14.886 1.00 79.31 92 GLN A N 1
ATOM 706 C CA . GLN A 1 92 ? 0.657 -0.251 -13.543 1.00 79.31 92 GLN A CA 1
ATOM 707 C C . GLN A 1 92 ? -0.281 -1.425 -13.212 1.00 79.31 92 GLN A C 1
ATOM 709 O O . GLN A 1 92 ? 0.163 -2.429 -12.656 1.00 79.31 92 GLN A O 1
ATOM 714 N N . ALA A 1 93 ? -1.558 -1.341 -13.599 1.00 78.56 93 ALA A N 1
ATOM 715 C CA . ALA A 1 93 ? -2.530 -2.416 -13.413 1.00 78.56 93 ALA A CA 1
ATOM 716 C C . ALA A 1 93 ? -2.193 -3.658 -14.256 1.00 78.56 93 ALA A C 1
ATOM 718 O O . ALA A 1 93 ? -2.338 -4.781 -13.771 1.00 78.56 93 ALA A O 1
ATOM 719 N N . GLN A 1 94 ? -1.708 -3.474 -15.492 1.00 79.12 94 GLN A N 1
ATOM 720 C CA . GLN A 1 94 ? -1.210 -4.576 -16.322 1.00 79.12 94 GLN A CA 1
ATOM 721 C C . GLN A 1 94 ? -0.019 -5.282 -15.678 1.00 79.12 94 GLN A C 1
ATOM 723 O O . GLN A 1 94 ? -0.030 -6.509 -15.583 1.00 79.12 94 GLN A O 1
ATOM 728 N N . VAL A 1 95 ? 0.970 -4.524 -15.191 1.00 78.00 95 VAL A N 1
ATOM 729 C CA . VAL A 1 95 ? 2.112 -5.100 -14.471 1.00 78.00 95 VAL A CA 1
ATOM 730 C C . VAL A 1 95 ? 1.624 -5.848 -13.241 1.00 78.00 95 VAL A C 1
ATOM 732 O O . VAL A 1 95 ? 1.945 -7.018 -13.083 1.00 78.00 95 VAL A O 1
ATOM 735 N N . PHE A 1 96 ? 0.785 -5.232 -12.410 1.00 75.69 96 PHE A N 1
ATOM 736 C CA . PHE A 1 96 ? 0.260 -5.872 -11.206 1.00 75.69 96 PHE A CA 1
ATOM 737 C C . PHE A 1 96 ? -0.452 -7.206 -11.492 1.00 75.69 96 PHE A C 1
ATOM 739 O O . PHE A 1 96 ? -0.157 -8.203 -10.833 1.00 75.69 96 PHE A O 1
ATOM 746 N N . ARG A 1 97 ? -1.316 -7.269 -12.515 1.00 79.25 97 ARG A N 1
ATOM 747 C CA . ARG A 1 97 ? -1.968 -8.526 -12.930 1.00 79.25 97 ARG A CA 1
ATOM 748 C C . ARG A 1 97 ? -0.960 -9.555 -13.437 1.00 79.25 97 ARG A C 1
ATOM 750 O O . ARG A 1 97 ? -0.994 -10.710 -13.018 1.00 79.25 97 ARG A O 1
ATOM 757 N N . ALA A 1 98 ? -0.017 -9.141 -14.283 1.00 75.12 98 ALA A N 1
ATOM 758 C CA . ALA A 1 98 ? 1.024 -10.029 -14.794 1.00 75.12 98 ALA A CA 1
ATOM 759 C C . ALA A 1 98 ? 1.877 -10.623 -13.660 1.00 75.12 98 ALA A C 1
ATOM 761 O O . ALA A 1 98 ? 2.244 -11.796 -13.710 1.00 75.12 98 ALA A O 1
ATOM 762 N N . LEU A 1 99 ? 2.132 -9.858 -12.597 1.00 72.19 99 LEU A N 1
ATOM 763 C CA . LEU A 1 99 ? 2.835 -10.332 -11.406 1.00 72.19 99 LEU A CA 1
ATOM 764 C C . LEU A 1 99 ? 2.058 -11.406 -10.635 1.00 72.19 99 LEU A C 1
ATOM 766 O O . LEU A 1 99 ? 2.678 -12.337 -10.124 1.00 72.19 99 LEU A O 1
ATOM 770 N N . GLY A 1 100 ? 0.725 -11.332 -10.607 1.00 68.50 100 GLY A N 1
ATOM 771 C CA . GLY A 1 100 ? -0.137 -12.365 -10.021 1.00 68.50 100 GLY A CA 1
ATOM 772 C C . GLY A 1 100 ? -0.061 -13.715 -10.742 1.00 68.50 100 GLY A C 1
ATOM 773 O O . GLY A 1 100 ? -0.214 -14.761 -10.117 1.00 68.50 100 GLY A O 1
ATOM 774 N N . THR A 1 101 ? 0.240 -13.723 -12.044 1.00 68.69 101 THR A N 1
ATOM 775 C CA . THR A 1 101 ? 0.359 -14.967 -12.833 1.00 68.69 101 THR A CA 1
ATOM 776 C C . THR A 1 101 ? 1.679 -15.716 -12.622 1.00 68.69 101 THR A C 1
ATOM 778 O O . THR A 1 101 ? 1.815 -16.868 -13.036 1.00 68.69 101 THR A O 1
ATOM 781 N N . ARG A 1 102 ? 2.665 -15.089 -11.966 1.00 68.62 102 ARG A N 1
ATOM 782 C CA . ARG A 1 102 ? 3.985 -15.686 -11.730 1.00 68.62 102 ARG A CA 1
ATOM 783 C C . ARG A 1 102 ? 3.916 -16.714 -10.611 1.00 68.62 102 ARG A C 1
ATOM 785 O O . ARG A 1 102 ? 3.205 -16.524 -9.635 1.00 68.62 102 ARG A O 1
ATOM 792 N N . SER A 1 103 ? 4.737 -17.755 -10.707 1.00 64.38 103 SER A N 1
ATOM 793 C CA . SER A 1 103 ? 4.910 -18.782 -9.670 1.00 64.38 103 SER A CA 1
ATOM 794 C C . SER A 1 103 ? 5.636 -18.285 -8.415 1.00 64.38 103 SER A C 1
ATOM 796 O O . SER A 1 103 ? 5.728 -19.020 -7.435 1.00 64.38 103 SER A O 1
ATOM 798 N N . THR A 1 104 ? 6.158 -17.053 -8.430 1.00 75.00 104 THR A N 1
ATOM 799 C CA . THR A 1 104 ? 6.866 -16.452 -7.297 1.00 75.00 104 THR A CA 1
ATOM 800 C C . THR A 1 104 ? 6.365 -15.027 -7.041 1.00 75.00 104 THR A C 1
ATOM 802 O O . THR A 1 104 ? 6.050 -14.309 -7.995 1.00 75.00 104 THR A O 1
ATOM 805 N N . PRO A 1 105 ? 6.354 -14.572 -5.774 1.00 71.94 105 PRO A N 1
ATOM 806 C CA . PRO A 1 105 ? 5.989 -13.204 -5.423 1.00 71.94 105 PRO A CA 1
ATOM 807 C C . PRO A 1 105 ? 7.151 -12.219 -5.633 1.00 71.94 105 PRO A C 1
ATOM 809 O O . PRO A 1 105 ? 7.096 -11.105 -5.127 1.00 71.94 105 PRO A O 1
ATOM 812 N N . VAL A 1 106 ? 8.234 -12.602 -6.322 1.00 80.88 106 VAL A N 1
ATOM 813 C CA . VAL A 1 106 ? 9.414 -11.748 -6.538 1.00 80.88 106 VAL A CA 1
ATOM 814 C C . VAL A 1 106 ? 9.538 -11.377 -8.013 1.00 80.88 106 VAL A C 1
ATOM 816 O O . VAL A 1 106 ? 9.477 -12.231 -8.900 1.00 80.88 106 VAL A O 1
ATOM 819 N N . VAL A 1 107 ? 9.775 -10.095 -8.273 1.00 83.44 107 VAL A N 1
ATOM 820 C CA . VAL A 1 107 ? 9.967 -9.528 -9.608 1.00 83.44 107 VAL A CA 1
ATOM 821 C C . VAL A 1 107 ? 11.247 -8.704 -9.670 1.00 83.44 107 VAL A C 1
ATOM 823 O O . VAL A 1 107 ? 11.584 -8.000 -8.726 1.00 83.44 107 VAL A O 1
ATOM 826 N N . SER A 1 108 ? 11.977 -8.798 -10.780 1.00 86.44 108 SER A N 1
ATOM 827 C CA . SER A 1 108 ? 13.091 -7.899 -11.096 1.00 86.44 108 SER A CA 1
ATOM 828 C C . SER A 1 108 ? 12.650 -6.768 -12.024 1.00 86.44 108 SER A C 1
ATOM 830 O O . SER A 1 108 ? 11.754 -6.967 -12.848 1.00 86.44 108 SER A O 1
ATOM 832 N N . VAL A 1 109 ? 13.337 -5.623 -11.961 1.00 85.62 109 VAL A N 1
ATOM 833 C CA . VAL A 1 109 ? 13.201 -4.536 -12.954 1.00 85.62 109 VAL A CA 1
ATOM 834 C C . VAL A 1 109 ? 13.284 -5.090 -14.379 1.00 85.62 109 VAL A C 1
ATOM 836 O O . VAL A 1 109 ? 12.435 -4.788 -15.211 1.00 85.62 109 VAL A O 1
ATOM 839 N N . GLU A 1 110 ? 14.229 -5.998 -14.630 1.00 85.50 110 GLU A N 1
ATOM 840 C CA . GLU A 1 110 ? 14.409 -6.627 -15.941 1.00 85.50 110 GLU A CA 1
ATOM 841 C C . GLU A 1 110 ? 13.180 -7.426 -16.403 1.00 85.50 110 GLU A C 1
ATOM 843 O O . GLU A 1 110 ? 12.799 -7.362 -17.568 1.00 85.50 110 GLU A O 1
ATOM 848 N N . SER A 1 111 ? 12.490 -8.116 -15.486 1.00 83.88 111 SER A N 1
ATOM 849 C CA . SER A 1 111 ? 11.258 -8.842 -15.823 1.00 83.88 111 SER A CA 1
ATOM 850 C C . SER A 1 111 ? 10.133 -7.894 -16.251 1.00 83.88 111 SER A C 1
ATOM 852 O O . SER A 1 111 ? 9.391 -8.207 -17.180 1.00 83.88 111 SER A O 1
ATOM 854 N N . VAL A 1 112 ? 9.996 -6.740 -15.585 1.00 83.94 112 VAL A N 1
ATOM 855 C CA . VAL A 1 112 ? 8.992 -5.718 -15.935 1.00 83.94 112 VAL A CA 1
ATOM 856 C C . VAL A 1 112 ? 9.355 -5.031 -17.247 1.00 83.94 112 VAL A C 1
ATOM 858 O O . VAL A 1 112 ? 8.484 -4.822 -18.087 1.00 83.94 112 VAL A O 1
ATOM 861 N N . ARG A 1 113 ? 10.645 -4.759 -17.461 1.00 88.69 113 ARG A N 1
ATOM 862 C CA . ARG A 1 113 ? 11.173 -4.204 -18.708 1.00 88.69 113 ARG A CA 1
ATOM 863 C C . ARG A 1 113 ? 10.810 -5.078 -19.907 1.00 88.69 113 ARG A C 1
ATOM 865 O O . ARG A 1 113 ? 10.289 -4.571 -20.897 1.00 88.69 113 ARG A O 1
ATOM 872 N N . THR A 1 114 ? 11.044 -6.389 -19.809 1.00 86.31 114 THR A N 1
ATOM 873 C CA . THR A 1 114 ? 10.668 -7.350 -20.857 1.00 86.31 114 THR A CA 1
ATOM 874 C C . THR A 1 114 ? 9.156 -7.411 -21.052 1.00 86.31 114 THR A C 1
ATOM 876 O O . THR A 1 114 ? 8.696 -7.427 -22.188 1.00 86.31 114 THR A O 1
ATOM 879 N N . LEU A 1 115 ? 8.381 -7.416 -19.9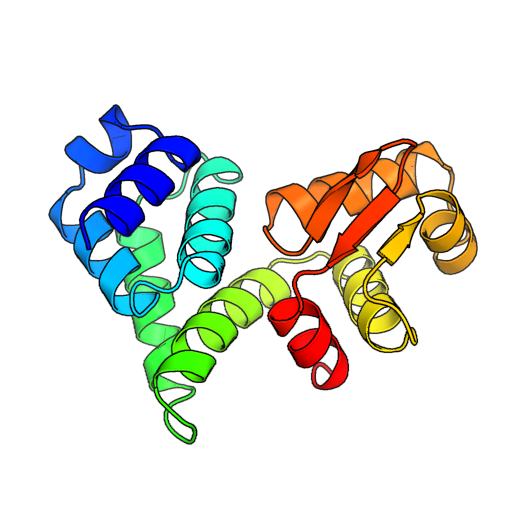64 1.00 83.06 115 LEU A N 1
ATOM 880 C CA . LEU A 1 115 ? 6.919 -7.482 -20.019 1.00 83.06 115 LEU A CA 1
ATOM 881 C C . LEU A 1 115 ? 6.302 -6.278 -20.746 1.00 83.06 115 LEU A C 1
ATOM 883 O O . LEU A 1 115 ? 5.360 -6.443 -21.513 1.00 83.06 115 LEU A O 1
ATOM 887 N N . LEU A 1 116 ? 6.814 -5.076 -20.484 1.00 81.12 116 LEU A N 1
ATOM 888 C CA . LEU A 1 116 ? 6.280 -3.829 -21.030 1.00 81.12 116 LEU A CA 1
ATOM 889 C C . LEU A 1 116 ? 6.943 -3.390 -22.336 1.00 81.12 116 LEU A C 1
ATOM 891 O O . LEU A 1 116 ? 6.516 -2.396 -22.918 1.00 81.12 116 LEU A O 1
ATOM 895 N N . ASN A 1 117 ? 7.990 -4.096 -22.775 1.00 85.19 117 ASN A N 1
ATOM 896 C CA . ASN A 1 117 ? 8.877 -3.656 -23.851 1.00 85.19 117 ASN A CA 1
ATOM 897 C C . ASN A 1 117 ? 9.338 -2.193 -23.656 1.00 85.19 117 ASN A C 1
ATOM 899 O O . ASN A 1 117 ? 9.290 -1.381 -24.579 1.00 85.19 117 ASN A O 1
ATOM 903 N N . SER A 1 118 ? 9.734 -1.856 -22.425 1.00 85.75 118 SER A N 1
ATOM 904 C CA . SER A 1 118 ? 10.089 -0.496 -21.998 1.00 85.75 118 SER A CA 1
ATOM 905 C C . SER A 1 118 ? 11.591 -0.345 -21.733 1.00 85.75 118 SER A C 1
ATOM 907 O O . SER A 1 118 ? 12.369 -1.301 -21.830 1.00 85.75 118 SER A O 1
ATOM 909 N N . SER A 1 119 ? 12.025 0.858 -21.354 1.00 88.44 119 SER A N 1
ATOM 910 C CA . SER A 1 119 ? 13.357 1.082 -20.782 1.00 88.44 119 SER A CA 1
ATOM 911 C C . SER A 1 119 ? 13.452 0.571 -19.335 1.00 88.44 119 SER A C 1
ATOM 913 O O . SER A 1 119 ? 12.439 0.370 -18.658 1.00 88.44 119 SER A O 1
ATOM 915 N N . ALA A 1 120 ? 14.683 0.364 -18.847 1.00 84.69 120 ALA A N 1
ATOM 916 C CA . ALA A 1 120 ? 14.928 -0.033 -17.457 1.00 84.69 120 ALA A CA 1
ATOM 917 C C . ALA A 1 120 ? 14.448 1.039 -16.462 1.00 84.69 120 ALA A C 1
ATOM 919 O O . ALA A 1 120 ? 13.834 0.703 -15.456 1.00 84.69 120 ALA A O 1
ATOM 920 N N . ALA A 1 121 ? 14.645 2.319 -16.798 1.00 85.31 121 ALA A N 1
ATOM 921 C CA . ALA A 1 121 ? 14.205 3.447 -15.981 1.00 85.31 121 ALA A CA 1
ATOM 922 C C . ALA A 1 121 ? 12.672 3.509 -15.839 1.00 85.31 121 ALA A C 1
ATOM 924 O O . ALA A 1 121 ? 12.157 3.778 -14.757 1.00 85.31 121 ALA A O 1
ATOM 925 N N . GLU A 1 122 ? 11.923 3.224 -16.908 1.00 84.62 122 GLU A N 1
ATOM 926 C CA . GLU A 1 122 ? 10.455 3.165 -16.847 1.00 84.62 122 GLU A CA 1
ATOM 927 C C . GLU A 1 122 ? 9.963 1.977 -16.016 1.00 84.62 122 GLU A C 1
ATOM 929 O O . GLU A 1 1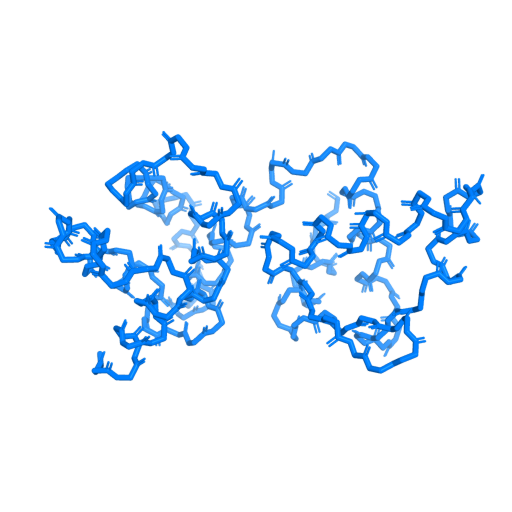22 ? 9.034 2.119 -15.222 1.00 84.62 122 GLU A O 1
ATOM 934 N N . ALA A 1 123 ? 10.598 0.813 -16.164 1.00 85.12 123 ALA A N 1
ATOM 935 C CA . ALA A 1 123 ? 10.259 -0.380 -15.394 1.00 85.12 123 ALA A CA 1
ATOM 936 C C . ALA A 1 123 ? 10.532 -0.194 -13.892 1.00 85.12 123 ALA A C 1
ATOM 938 O O . ALA A 1 123 ? 9.716 -0.594 -13.060 1.00 85.12 123 ALA A O 1
ATOM 939 N N . GLU A 1 124 ? 11.653 0.442 -13.550 1.00 86.50 124 GLU A N 1
ATOM 940 C CA . GLU A 1 124 ? 12.011 0.793 -12.176 1.00 86.50 124 GLU A CA 1
ATOM 941 C C . GLU A 1 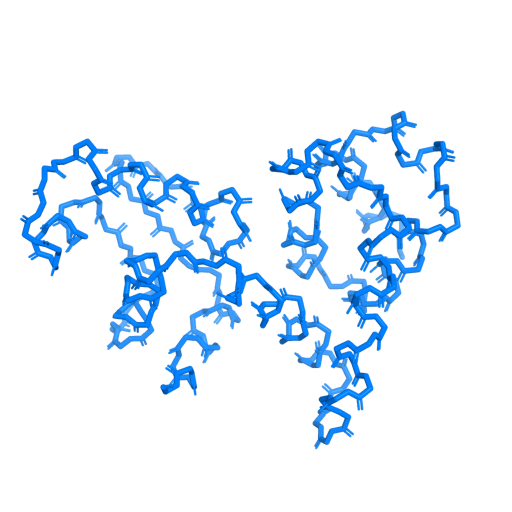124 ? 11.015 1.790 -11.585 1.00 86.50 124 GLU A C 1
ATOM 943 O O . GLU A 1 124 ? 10.439 1.515 -10.536 1.00 86.50 124 GLU A O 1
ATOM 948 N N . LYS A 1 125 ? 10.685 2.860 -12.318 1.00 85.44 125 LYS A N 1
ATOM 949 C CA . LYS A 1 125 ? 9.668 3.836 -11.903 1.00 85.44 125 LYS A CA 1
ATOM 950 C C . LYS A 1 125 ? 8.313 3.185 -11.613 1.00 85.44 125 LYS A C 1
ATOM 952 O O . LYS A 1 125 ? 7.664 3.517 -10.628 1.00 85.44 125 LYS A O 1
ATOM 957 N N . ILE A 1 126 ? 7.880 2.231 -12.437 1.00 85.06 126 ILE A N 1
ATOM 958 C CA . ILE A 1 126 ? 6.614 1.517 -12.216 1.00 85.06 126 ILE A CA 1
ATOM 959 C C . ILE A 1 126 ? 6.670 0.665 -10.945 1.00 85.06 126 ILE A C 1
ATOM 961 O O . ILE A 1 126 ? 5.696 0.615 -10.195 1.00 85.06 126 ILE A O 1
ATOM 965 N N . LEU A 1 127 ? 7.791 -0.006 -10.683 1.00 83.31 127 LEU A N 1
ATOM 966 C CA . LEU A 1 127 ? 7.967 -0.795 -9.464 1.00 83.31 127 LEU A CA 1
ATOM 967 C C . LEU A 1 127 ? 8.056 0.089 -8.216 1.00 83.31 127 LEU A C 1
ATOM 969 O O . LEU A 1 127 ? 7.495 -0.271 -7.183 1.00 83.31 127 LEU A O 1
ATOM 973 N N . GLU A 1 128 ? 8.685 1.258 -8.316 1.00 83.31 128 GLU A N 1
ATOM 974 C CA . GLU A 1 128 ? 8.661 2.283 -7.272 1.00 83.31 128 GLU A CA 1
ATOM 975 C C . GLU A 1 128 ? 7.244 2.794 -7.012 1.00 83.31 128 GLU A C 1
ATOM 977 O O . GLU A 1 128 ? 6.826 2.864 -5.859 1.00 83.31 128 GLU A O 1
ATOM 982 N N . ASP A 1 129 ? 6.463 3.080 -8.054 1.00 81.00 129 ASP A N 1
ATOM 983 C CA . ASP A 1 129 ? 5.070 3.508 -7.910 1.00 81.00 129 ASP A CA 1
ATOM 984 C C . ASP A 1 129 ? 4.208 2.427 -7.238 1.00 81.00 129 ASP A C 1
ATOM 986 O O . ASP A 1 129 ? 3.389 2.727 -6.365 1.00 81.00 129 ASP A O 1
ATOM 990 N N . LEU A 1 130 ? 4.413 1.154 -7.588 1.00 77.94 130 LEU A N 1
ATOM 991 C CA . LEU A 1 130 ? 3.747 0.025 -6.931 1.00 77.94 130 LEU A CA 1
ATOM 992 C C . LEU A 1 130 ? 4.194 -0.121 -5.467 1.00 77.94 130 LEU A C 1
ATOM 994 O O . LEU A 1 130 ? 3.368 -0.417 -4.598 1.00 77.94 130 LEU A O 1
ATOM 998 N N . ALA A 1 131 ? 5.467 0.129 -5.162 1.00 78.81 131 ALA A N 1
ATOM 999 C CA . ALA A 1 131 ? 5.962 0.132 -3.789 1.00 78.81 131 ALA A CA 1
ATOM 1000 C C . ALA A 1 131 ? 5.363 1.289 -2.973 1.00 78.81 131 ALA A C 1
ATOM 1002 O O . ALA A 1 131 ? 4.916 1.088 -1.841 1.00 78.81 131 ALA A O 1
ATOM 1003 N N . ASN A 1 132 ? 5.244 2.472 -3.576 1.00 72.31 132 ASN A N 1
ATOM 1004 C CA . ASN A 1 132 ? 4.563 3.634 -3.004 1.00 72.31 132 ASN A CA 1
ATOM 1005 C C . ASN A 1 132 ? 3.062 3.380 -2.794 1.00 72.31 132 ASN A C 1
ATOM 1007 O O . ASN A 1 132 ? 2.469 3.915 -1.862 1.00 72.31 132 ASN A O 1
ATOM 1011 N N . ALA A 1 133 ? 2.445 2.518 -3.604 1.00 67.94 133 ALA A N 1
ATOM 1012 C CA . ALA A 1 133 ? 1.072 2.052 -3.408 1.00 67.94 133 ALA A CA 1
ATOM 1013 C C . ALA A 1 133 ? 0.937 0.943 -2.340 1.00 67.94 133 ALA A C 1
ATOM 1015 O O . ALA A 1 133 ? -0.172 0.462 -2.095 1.00 67.94 133 ALA A O 1
ATOM 1016 N N . GLY A 1 134 ? 2.041 0.518 -1.712 1.00 67.00 134 GLY A N 1
ATOM 1017 C CA . GLY A 1 134 ? 2.082 -0.553 -0.710 1.00 67.00 134 GLY A CA 1
ATOM 1018 C C . GLY A 1 134 ? 1.892 -1.962 -1.283 1.00 67.00 134 GLY A C 1
ATOM 1019 O O . GLY A 1 134 ? 1.710 -2.917 -0.531 1.00 67.00 134 GLY A O 1
ATOM 1020 N N . ILE A 1 135 ? 1.918 -2.104 -2.609 1.00 72.69 135 ILE A N 1
ATOM 1021 C CA . ILE A 1 135 ? 1.647 -3.361 -3.314 1.00 72.69 135 ILE A CA 1
ATOM 1022 C C . ILE A 1 135 ? 2.851 -4.308 -3.243 1.00 72.69 135 ILE A C 1
ATOM 1024 O O . ILE A 1 135 ? 2.701 -5.523 -3.076 1.00 72.69 135 ILE A O 1
ATOM 1028 N N . CYS A 1 136 ? 4.052 -3.749 -3.357 1.00 79.06 136 CYS A N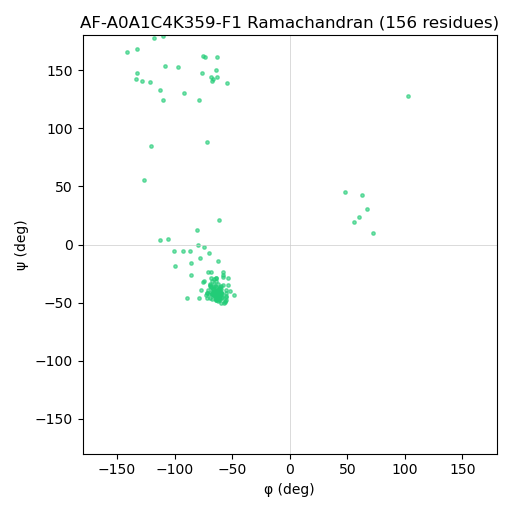 1
ATOM 1029 C CA . CYS A 1 136 ? 5.302 -4.481 -3.248 1.00 79.06 136 CYS A CA 1
ATOM 1030 C C . CYS A 1 136 ? 6.286 -3.757 -2.327 1.00 79.06 136 CYS A C 1
ATOM 1032 O O . CYS A 1 136 ? 6.082 -2.616 -1.921 1.00 79.06 136 CYS A O 1
ATOM 1034 N N . VAL A 1 137 ? 7.361 -4.448 -1.971 1.00 78.81 137 VAL A N 1
ATOM 1035 C CA . VAL A 1 137 ? 8.494 -3.875 -1.246 1.00 78.81 137 VAL A CA 1
ATOM 1036 C C . VAL A 1 137 ? 9.767 -4.050 -2.048 1.00 78.81 137 VAL A C 1
ATOM 1038 O O . VAL A 1 137 ? 9.958 -5.129 -2.619 1.00 78.81 137 VAL A O 1
ATOM 1041 N N . PRO A 1 138 ? 10.650 -3.040 -2.070 1.00 81.19 138 PRO A N 1
ATOM 1042 C CA . PRO A 1 138 ? 11.973 -3.209 -2.638 1.00 81.19 138 PRO A CA 1
ATOM 1043 C C . PRO A 1 138 ? 12.763 -4.261 -1.847 1.00 81.19 138 PRO A C 1
ATOM 1045 O O . PRO A 1 138 ? 12.643 -4.393 -0.627 1.00 81.19 138 PRO A O 1
ATOM 1048 N N . LEU A 1 139 ? 13.563 -5.022 -2.579 1.00 82.44 139 LEU A N 1
ATOM 1049 C CA . LEU A 1 139 ? 14.597 -5.939 -2.122 1.00 82.44 139 LEU A CA 1
ATOM 1050 C C . LEU A 1 139 ? 15.950 -5.455 -2.662 1.00 82.44 139 LEU A C 1
ATOM 1052 O O . LEU A 1 139 ? 16.038 -4.507 -3.440 1.00 82.44 139 LEU A O 1
ATOM 1056 N N . GLU A 1 140 ? 17.015 -6.160 -2.301 1.00 77.88 140 GLU A N 1
ATOM 1057 C CA . GLU A 1 140 ? 18.342 -5.911 -2.857 1.00 77.88 140 GLU A CA 1
ATOM 1058 C C . GLU A 1 140 ? 18.413 -6.183 -4.374 1.00 77.88 140 GLU A C 1
ATOM 1060 O O . GLU A 1 140 ? 17.737 -7.065 -4.921 1.00 77.88 140 GLU A O 1
ATOM 1065 N N . SER A 1 141 ? 19.303 -5.443 -5.044 1.00 81.12 141 SER A N 1
ATOM 1066 C CA . SER A 1 141 ? 19.654 -5.619 -6.463 1.00 81.12 141 SER A CA 1
ATOM 1067 C C . SER A 1 141 ? 18.496 -5.398 -7.453 1.00 81.12 141 SER A C 1
ATOM 1069 O O . SER A 1 141 ? 18.336 -6.180 -8.391 1.00 81.12 141 SER A O 1
ATOM 1071 N N . GLY A 1 142 ? 17.664 -4.368 -7.252 1.00 77.62 142 GLY A N 1
ATOM 1072 C CA . GLY A 1 142 ? 16.594 -4.018 -8.205 1.00 77.62 142 GLY A CA 1
ATOM 1073 C C . GLY A 1 142 ? 15.487 -5.075 -8.291 1.00 77.62 142 GLY A C 1
ATOM 1074 O O . GLY A 1 142 ? 14.894 -5.311 -9.350 1.00 77.62 142 GLY A O 1
ATOM 1075 N N . ARG A 1 143 ? 15.245 -5.780 -7.183 1.00 83.88 143 ARG A N 1
ATOM 1076 C CA . ARG A 1 143 ? 14.157 -6.751 -7.044 1.00 83.88 143 ARG A CA 1
ATOM 1077 C C . ARG A 1 143 ? 13.085 -6.202 -6.124 1.00 83.88 143 ARG A C 1
ATOM 1079 O O . ARG A 1 143 ? 13.366 -5.406 -5.244 1.00 83.88 143 ARG A O 1
ATOM 1086 N N . TYR A 1 144 ? 11.861 -6.665 -6.313 1.00 85.50 144 TYR A N 1
ATOM 1087 C CA . TYR A 1 144 ? 10.704 -6.287 -5.519 1.00 85.50 144 TYR A CA 1
ATOM 1088 C C . TYR A 1 144 ? 9.934 -7.547 -5.148 1.00 85.50 144 TYR A C 1
ATOM 1090 O O . TYR A 1 144 ? 9.831 -8.479 -5.947 1.00 85.50 144 TYR A O 1
ATOM 1098 N N . ARG A 1 145 ? 9.388 -7.590 -3.934 1.00 80.00 145 ARG A N 1
ATOM 1099 C CA . ARG A 1 145 ? 8.503 -8.665 -3.477 1.00 80.00 145 ARG A CA 1
ATOM 1100 C C . ARG A 1 145 ? 7.085 -8.135 -3.341 1.00 80.00 145 ARG A C 1
ATOM 1102 O O . ARG A 1 145 ? 6.868 -7.174 -2.610 1.00 80.00 145 ARG A O 1
ATOM 1109 N N . LEU A 1 146 ? 6.128 -8.762 -4.013 1.00 73.19 146 LEU A N 1
ATOM 1110 C CA . LEU A 1 146 ? 4.710 -8.562 -3.741 1.00 73.19 146 LEU A CA 1
ATOM 1111 C C . LEU A 1 146 ? 4.389 -9.140 -2.369 1.00 73.19 146 LEU A C 1
ATOM 1113 O O . LEU A 1 146 ? 4.886 -10.201 -1.999 1.00 73.19 146 LEU A O 1
ATOM 1117 N N . HIS A 1 147 ? 3.537 -8.460 -1.618 1.00 70.12 147 HIS A N 1
ATOM 1118 C CA . HIS A 1 147 ? 3.006 -9.043 -0.393 1.00 70.12 147 HIS A CA 1
ATOM 1119 C C . HIS A 1 147 ? 2.109 -10.246 -0.703 1.00 70.12 147 HIS A C 1
ATOM 1121 O O . HIS A 1 147 ? 1.357 -10.191 -1.668 1.00 70.12 147 HIS A O 1
ATOM 1127 N N . ASP A 1 148 ? 2.141 -11.305 0.113 1.00 60.72 148 ASP A N 1
ATOM 1128 C CA . ASP A 1 148 ? 1.441 -12.572 -0.179 1.00 60.72 148 ASP A CA 1
ATOM 1129 C C . ASP A 1 148 ? -0.064 -12.384 -0.439 1.00 60.72 148 ASP A C 1
ATOM 1131 O O . ASP A 1 148 ? -0.608 -12.965 -1.375 1.00 60.72 148 ASP A O 1
ATOM 1135 N N . LEU A 1 149 ? -0.727 -11.494 0.310 1.00 61.44 149 LEU A N 1
ATOM 1136 C CA . LEU A 1 149 ? -2.135 -11.148 0.074 1.00 61.44 149 LEU A CA 1
ATOM 1137 C C . LEU A 1 149 ? -2.337 -10.249 -1.158 1.00 61.44 149 LEU A C 1
ATOM 1139 O O . LEU A 1 149 ? -3.346 -10.378 -1.844 1.00 61.44 149 LEU A O 1
ATOM 1143 N N . ALA A 1 150 ? -1.374 -9.383 -1.495 1.00 64.25 150 ALA A N 1
ATOM 1144 C CA . ALA A 1 150 ? -1.402 -8.617 -2.745 1.00 64.25 150 ALA A CA 1
ATOM 1145 C C . ALA A 1 150 ? -1.201 -9.532 -3.964 1.00 64.25 150 ALA A C 1
ATOM 1147 O O . ALA A 1 150 ? -1.840 -9.346 -4.994 1.00 64.25 150 ALA A O 1
ATOM 1148 N N . TRP A 1 151 ? -0.354 -10.552 -3.830 1.00 63.59 151 TRP A N 1
ATOM 1149 C CA . TRP A 1 151 ? -0.111 -11.575 -4.840 1.00 63.59 151 TRP A CA 1
ATOM 1150 C C . TRP A 1 151 ? -1.323 -12.506 -5.005 1.00 63.59 151 TRP A C 1
ATOM 1152 O O . TRP A 1 151 ? -1.741 -12.759 -6.132 1.00 63.59 151 TRP A O 1
ATOM 1162 N N . LEU A 1 152 ? -1.967 -12.930 -3.909 1.00 61.56 152 LEU A N 1
ATOM 1163 C CA . LEU A 1 152 ? -3.245 -13.656 -3.947 1.00 61.56 152 LEU A CA 1
ATOM 1164 C C . LEU A 1 152 ? -4.365 -12.817 -4.581 1.00 61.56 152 LEU A C 1
ATOM 1166 O O . LEU A 1 152 ? -5.106 -13.328 -5.417 1.00 61.56 152 LEU A O 1
ATOM 1170 N N . TYR A 1 153 ? -4.452 -11.522 -4.263 1.00 64.81 153 TYR A N 1
ATOM 1171 C CA . TYR A 1 153 ? -5.406 -10.612 -4.898 1.00 64.81 153 TYR A CA 1
ATOM 1172 C C . TYR A 1 153 ? -5.143 -10.452 -6.399 1.00 64.81 153 TYR A C 1
ATOM 1174 O O . TYR A 1 153 ? -6.073 -10.561 -7.199 1.00 64.81 153 TYR A O 1
ATOM 1182 N N . ALA A 1 154 ? -3.880 -10.273 -6.796 1.00 66.88 154 ALA A N 1
ATOM 1183 C CA . ALA A 1 154 ? -3.478 -10.157 -8.196 1.00 66.88 154 ALA A CA 1
ATOM 1184 C C . ALA A 1 154 ? -3.879 -11.384 -9.033 1.00 66.88 154 ALA A C 1
ATOM 1186 O O . ALA A 1 154 ? -4.141 -11.239 -10.222 1.00 66.88 154 ALA A O 1
ATOM 1187 N N . ARG A 1 155 ? -3.980 -12.577 -8.424 1.00 65.38 155 ARG A N 1
ATOM 1188 C CA . ARG A 1 155 ? -4.489 -13.798 -9.082 1.00 65.38 155 ARG A CA 1
ATOM 1189 C C . ARG A 1 155 ? -5.993 -13.768 -9.353 1.00 65.38 155 ARG A C 1
ATOM 1191 O O . ARG A 1 155 ? -6.457 -14.484 -10.231 1.00 65.38 155 ARG A O 1
ATOM 1198 N N . THR A 1 156 ? -6.745 -12.974 -8.595 1.00 63.34 156 THR A N 1
ATOM 1199 C CA . THR A 1 156 ? -8.206 -12.842 -8.728 1.00 63.34 156 THR A CA 1
ATOM 1200 C C . THR A 1 156 ? -8.637 -11.606 -9.516 1.00 63.34 156 THR A C 1
ATOM 1202 O O . THR A 1 156 ? -9.769 -11.560 -9.991 1.00 63.34 156 THR A O 1
ATOM 1205 N N . ALA A 1 157 ? -7.747 -10.618 -9.670 1.00 60.06 157 ALA A N 1
ATOM 1206 C CA . ALA A 1 157 ? -7.969 -9.422 -10.475 1.00 60.06 157 ALA A CA 1
ATOM 1207 C C . ALA A 1 157 ? -7.938 -9.797 -11.968 1.00 60.06 157 ALA A C 1
ATOM 1209 O O . ALA A 1 157 ? -6.876 -9.809 -12.593 1.00 60.06 157 ALA A O 1
ATOM 1210 N N . THR A 1 158 ? -9.105 -10.171 -12.493 1.00 51.59 158 THR A N 1
ATOM 1211 C CA . THR A 1 158 ? -9.333 -10.514 -13.905 1.00 51.59 158 THR A CA 1
ATOM 1212 C C . THR A 1 158 ? -9.505 -9.258 -14.747 1.00 51.59 158 THR A C 1
ATOM 1214 O O . THR A 1 158 ? -10.185 -8.317 -14.281 1.00 51.59 158 THR A O 1
#